Protein AF-A0A416Z8S8-F1 (afdb_monomer_lite)

pLDDT: mean 84.23, std 13.94, range [37.97, 94.44]

Secondary structure (DSSP, 8-state):
------TTS-HHHHHHHHHHHTS---HHHHHHHTT--HHHHHHHHHHHHHHHHHHHHHHHHHSS--

Radius of gyration: 13.36 Å; chains: 1; bounding box: 33×18×38 Å

Sequence (66 aa):
MHIYLPAGLSEQDKELILLRVDKGLSFDEIAEYYGITNVACRKRLSRAIQKCRTLLEKESQSGAEK

Structure (mmCIF, N/CA/C/O backbone):
data_AF-A0A416Z8S8-F1
#
_entry.id   AF-A0A416Z8S8-F1
#
loop_
_atom_site.group_PDB
_atom_site.id
_atom_site.type_symbol
_atom_site.label_atom_id
_atom_site.label_alt_id
_atom_site.label_comp_id
_atom_site.label_asym_id
_atom_site.label_entity_id
_atom_site.label_seq_id
_atom_site.pdbx_PDB_ins_code
_atom_site.Cartn_x
_atom_site.Cartn_y
_atom_site.Cartn_z
_atom_site.occupancy
_atom_site.B_iso_or_equiv
_atom_site.auth_seq_id
_atom_site.auth_comp_id
_atom_site.auth_asym_id
_atom_site.auth_atom_id
_atom_site.pdbx_PDB_model_num
ATOM 1 N N . MET A 1 1 ? -15.633 -10.966 -0.872 1.00 51.09 1 MET A N 1
ATOM 2 C CA . MET A 1 1 ? -14.980 -10.870 0.452 1.00 51.09 1 MET A CA 1
ATOM 3 C C . MET A 1 1 ? -14.819 -9.380 0.728 1.00 51.09 1 MET A C 1
ATOM 5 O O . MET A 1 1 ? -14.128 -8.732 -0.040 1.00 51.09 1 MET A O 1
ATOM 9 N N . HIS A 1 2 ? -15.550 -8.791 1.681 1.00 59.56 2 HIS A N 1
ATOM 10 C CA . HIS A 1 2 ? -15.460 -7.343 1.927 1.00 59.56 2 HIS A CA 1
ATOM 11 C C . HIS A 1 2 ? -14.166 -7.044 2.691 1.00 59.56 2 HIS A C 1
ATOM 13 O O . HIS A 1 2 ? -14.029 -7.429 3.850 1.00 59.56 2 HIS A O 1
ATOM 19 N N . ILE A 1 3 ? -13.206 -6.395 2.035 1.00 68.12 3 ILE A N 1
ATOM 20 C CA . ILE A 1 3 ? -11.970 -5.941 2.674 1.00 68.12 3 ILE A CA 1
ATOM 21 C C . ILE A 1 3 ? -12.287 -4.623 3.382 1.00 68.12 3 ILE A C 1
ATOM 23 O O . ILE A 1 3 ? -12.558 -3.614 2.732 1.00 68.12 3 ILE A O 1
ATOM 27 N N . TYR A 1 4 ? -12.290 -4.638 4.714 1.00 71.69 4 TYR A N 1
ATOM 28 C CA . TYR A 1 4 ? -12.483 -3.432 5.514 1.00 71.69 4 TYR A CA 1
ATOM 29 C C . TYR A 1 4 ? -11.128 -2.761 5.755 1.00 71.69 4 TYR A C 1
ATOM 31 O O . TYR A 1 4 ? -10.245 -3.345 6.383 1.00 71.69 4 TYR A O 1
ATOM 39 N N . LEU A 1 5 ? -10.952 -1.549 5.222 1.00 83.50 5 LEU A N 1
ATOM 40 C CA . LEU A 1 5 ? -9.751 -0.738 5.422 1.00 83.50 5 LEU A CA 1
ATOM 41 C C . LEU A 1 5 ? -10.076 0.449 6.335 1.00 83.50 5 LEU A C 1
ATOM 43 O O . LEU A 1 5 ? -11.094 1.110 6.116 1.00 83.50 5 LEU A O 1
ATOM 47 N N . PRO A 1 6 ? -9.207 0.762 7.310 1.00 85.25 6 PRO A N 1
ATOM 48 C CA . PRO A 1 6 ? -9.432 1.849 8.250 1.00 85.25 6 PRO A CA 1
ATOM 49 C C . PRO A 1 6 ? -9.497 3.193 7.517 1.00 85.25 6 PRO A C 1
ATOM 51 O O . PRO A 1 6 ? -8.760 3.441 6.551 1.00 85.25 6 PRO A O 1
ATOM 54 N N . ALA A 1 7 ? -10.361 4.096 7.984 1.00 80.44 7 ALA A N 1
ATOM 55 C CA . ALA A 1 7 ? -10.590 5.381 7.321 1.00 80.44 7 ALA A CA 1
ATOM 56 C C . ALA A 1 7 ? -9.314 6.241 7.246 1.00 80.44 7 ALA A C 1
ATOM 58 O O . ALA A 1 7 ? -9.095 6.920 6.243 1.00 80.44 7 ALA A O 1
ATOM 59 N N . GLY A 1 8 ? -8.436 6.136 8.251 1.00 84.56 8 GLY A N 1
ATOM 60 C CA . GLY A 1 8 ? -7.169 6.875 8.343 1.00 84.56 8 GLY A CA 1
ATOM 61 C C . GLY A 1 8 ? -6.062 6.434 7.373 1.00 84.56 8 GLY A C 1
ATOM 62 O O . GLY A 1 8 ? -4.964 7.000 7.399 1.00 84.56 8 GLY A O 1
ATOM 63 N N . LEU A 1 9 ? -6.302 5.418 6.539 1.00 87.88 9 LEU A N 1
ATOM 64 C CA . LEU A 1 9 ? -5.372 5.028 5.482 1.00 87.88 9 LEU A CA 1
ATOM 65 C C . LEU A 1 9 ? -5.513 5.967 4.275 1.00 87.88 9 LEU A C 1
ATOM 67 O O . LEU A 1 9 ? -6.630 6.289 3.861 1.00 87.88 9 LEU A O 1
ATOM 71 N N . SER A 1 10 ? -4.387 6.380 3.690 1.00 89.06 10 SER A N 1
ATOM 72 C CA . SER A 1 10 ? -4.390 7.191 2.468 1.00 89.06 10 SER A CA 1
ATOM 73 C C . SER A 1 10 ? -4.952 6.391 1.292 1.00 89.06 10 SER A C 1
ATOM 75 O O . SER A 1 10 ? -4.782 5.176 1.236 1.00 89.06 10 SER A O 1
ATOM 77 N N . GLU A 1 11 ? -5.577 7.063 0.326 1.00 87.81 11 GLU A N 1
ATOM 78 C CA . GLU A 1 11 ? -6.195 6.408 -0.839 1.00 87.81 11 GLU A CA 1
ATOM 79 C C . GLU A 1 11 ? -5.199 5.548 -1.626 1.00 87.81 11 GLU A C 1
ATOM 81 O O . GLU A 1 11 ? -5.518 4.418 -1.977 1.00 87.81 11 GLU A O 1
ATOM 86 N N . GLN A 1 12 ? -3.956 6.016 -1.782 1.00 88.00 12 GLN A N 1
ATOM 87 C CA . GLN A 1 12 ? -2.882 5.235 -2.408 1.00 88.00 12 GLN A CA 1
ATOM 88 C C . GLN A 1 12 ? -2.556 3.944 -1.642 1.00 88.00 12 GLN A C 1
ATOM 90 O O . GLN A 1 12 ? -2.340 2.903 -2.252 1.00 88.00 12 GLN A O 1
ATOM 95 N N . ASP A 1 13 ? -2.527 3.993 -0.307 1.00 90.00 13 ASP A N 1
ATOM 96 C CA . ASP A 1 13 ? -2.266 2.810 0.520 1.00 90.00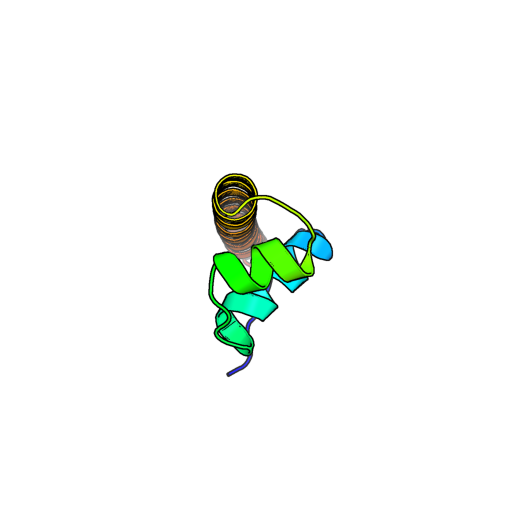 13 ASP A CA 1
ATOM 97 C C . ASP A 1 13 ? -3.446 1.829 0.449 1.00 90.00 13 ASP A C 1
ATOM 99 O O . ASP A 1 13 ? -3.242 0.614 0.417 1.00 90.00 13 ASP A O 1
ATOM 103 N N . LYS A 1 14 ? -4.683 2.349 0.401 1.00 90.06 14 LYS A N 1
ATOM 104 C CA . LYS A 1 14 ? -5.897 1.536 0.245 1.00 90.06 14 LYS A CA 1
ATOM 105 C C . LYS A 1 14 ? -5.902 0.823 -1.097 1.00 90.06 14 LYS A C 1
ATOM 107 O O . LYS A 1 14 ? -6.087 -0.390 -1.134 1.00 90.06 14 LYS A O 1
ATOM 112 N N . GLU A 1 15 ? -5.659 1.561 -2.173 1.00 91.38 15 GLU A N 1
ATOM 113 C CA . GLU A 1 15 ? -5.590 1.014 -3.523 1.00 91.38 15 GLU A CA 1
ATOM 114 C C . GLU A 1 15 ? -4.503 -0.059 -3.625 1.00 91.38 15 GLU A C 1
ATOM 116 O O . GLU A 1 15 ? -4.777 -1.159 -4.092 1.00 91.38 15 GLU A O 1
ATOM 121 N N . LEU A 1 16 ? -3.309 0.200 -3.086 1.00 91.06 16 LEU A N 1
ATOM 122 C CA . LEU A 1 16 ? -2.209 -0.763 -3.072 1.00 91.06 16 LEU A CA 1
ATOM 123 C C . LEU A 1 16 ? -2.589 -2.087 -2.386 1.00 91.06 16 LEU A C 1
ATOM 125 O O . LEU A 1 16 ? -2.264 -3.167 -2.884 1.00 91.06 16 LEU A O 1
ATOM 129 N N . ILE A 1 17 ? -3.281 -2.017 -1.244 1.00 90.25 17 ILE A N 1
ATOM 130 C CA . ILE A 1 17 ? -3.751 -3.210 -0.529 1.00 90.25 17 ILE A CA 1
ATOM 131 C C . ILE A 1 17 ? -4.862 -3.910 -1.319 1.00 90.25 17 ILE A C 1
ATOM 133 O O . ILE A 1 17 ? -4.839 -5.134 -1.424 1.00 90.25 17 ILE A O 1
ATOM 137 N N . LEU A 1 18 ? -5.797 -3.166 -1.914 1.00 90.19 18 LEU A N 1
ATOM 138 C CA . LEU A 1 18 ? -6.863 -3.730 -2.746 1.00 90.19 18 LEU A CA 1
ATOM 139 C C . LEU A 1 18 ? -6.294 -4.440 -3.978 1.00 90.19 18 LEU A C 1
ATOM 141 O O . LEU A 1 18 ? -6.641 -5.584 -4.230 1.00 90.19 18 LEU A O 1
ATOM 145 N N . LEU A 1 19 ? -5.344 -3.847 -4.698 1.00 91.00 19 LEU A N 1
ATOM 146 C CA . LEU A 1 19 ? -4.688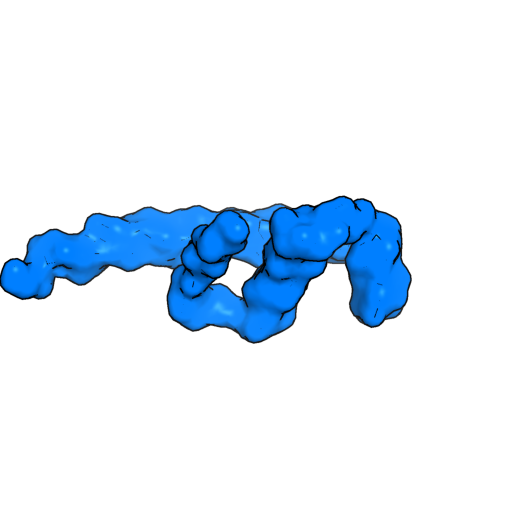 -4.500 -5.836 1.00 91.00 19 LEU A CA 1
ATOM 147 C C . LEU A 1 19 ? -4.066 -5.849 -5.440 1.00 91.00 19 LEU A C 1
ATOM 149 O O . LEU A 1 19 ? -4.135 -6.816 -6.199 1.00 91.00 19 LEU A O 1
ATOM 153 N N . ARG A 1 20 ? -3.514 -5.948 -4.226 1.00 90.06 20 ARG A N 1
ATOM 154 C CA . ARG A 1 20 ? -2.921 -7.193 -3.733 1.00 90.06 20 ARG A CA 1
ATOM 155 C C . ARG A 1 20 ? -3.952 -8.210 -3.241 1.00 90.06 20 ARG A C 1
ATOM 157 O O . ARG A 1 20 ? -3.779 -9.398 -3.495 1.00 90.06 20 ARG A O 1
ATOM 164 N N . VAL A 1 21 ? -4.960 -7.772 -2.489 1.00 86.50 21 VAL A N 1
ATOM 165 C CA . VAL A 1 21 ? -5.897 -8.657 -1.773 1.00 86.50 21 VAL A CA 1
ATOM 166 C C . VAL A 1 21 ? -7.158 -8.939 -2.591 1.00 86.50 21 VAL A C 1
ATOM 168 O O . VAL A 1 21 ? -7.636 -10.067 -2.583 1.00 86.50 21 VAL A O 1
ATOM 171 N N . ASP A 1 22 ? -7.677 -7.941 -3.304 1.00 87.19 22 ASP A N 1
ATOM 172 C CA . ASP A 1 22 ? -8.863 -8.051 -4.161 1.00 87.19 22 ASP A CA 1
ATOM 173 C C . ASP A 1 22 ? -8.502 -8.628 -5.535 1.00 87.19 22 ASP A C 1
ATOM 175 O O . ASP A 1 22 ? -9.029 -9.664 -5.932 1.00 87.19 22 ASP A O 1
ATOM 179 N N . LYS A 1 23 ? -7.532 -8.016 -6.230 1.00 87.75 23 LYS A N 1
ATOM 180 C CA . LYS A 1 23 ? -7.118 -8.471 -7.570 1.00 87.75 23 LYS A CA 1
ATOM 181 C C . LYS A 1 23 ? -6.068 -9.583 -7.563 1.00 87.75 23 LYS A C 1
ATOM 183 O O . LYS A 1 23 ? -5.812 -10.172 -8.607 1.00 87.75 23 LYS A O 1
ATOM 188 N N . GLY A 1 24 ? -5.436 -9.865 -6.423 1.00 89.44 24 GLY A N 1
ATOM 189 C CA . GLY A 1 24 ? -4.415 -10.913 -6.317 1.00 89.44 24 GLY A CA 1
ATOM 190 C C . GLY A 1 24 ? -3.090 -10.605 -7.028 1.00 89.44 24 GLY A C 1
ATOM 191 O O . GLY A 1 24 ? -2.264 -11.508 -7.166 1.00 89.44 24 GLY A O 1
ATOM 192 N N . LEU A 1 25 ? -2.860 -9.354 -7.448 1.00 92.19 25 LEU A N 1
ATOM 193 C CA . LEU A 1 25 ? -1.699 -8.961 -8.255 1.00 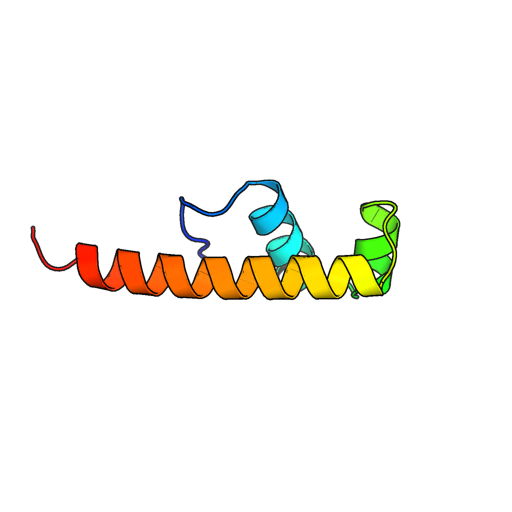92.19 25 LEU A CA 1
ATOM 194 C C . LEU A 1 25 ? -0.377 -9.224 -7.534 1.00 92.19 25 LEU A C 1
ATOM 196 O O . LEU A 1 25 ? -0.271 -9.123 -6.303 1.00 92.19 25 LEU A O 1
ATOM 200 N N . SER A 1 26 ? 0.657 -9.541 -8.305 1.00 92.69 26 SER A N 1
ATOM 201 C CA . SER A 1 26 ? 2.010 -9.730 -7.785 1.00 92.69 26 SER A CA 1
ATOM 202 C C . SER A 1 26 ? 2.696 -8.396 -7.483 1.00 92.69 26 SER A C 1
ATOM 204 O O . SER A 1 26 ? 2.339 -7.353 -8.020 1.00 92.69 26 SER A O 1
ATOM 206 N N . PHE A 1 27 ? 3.741 -8.417 -6.646 1.00 90.38 27 PHE A N 1
ATOM 207 C CA . PHE A 1 27 ? 4.544 -7.215 -6.364 1.00 90.38 27 PHE A CA 1
ATOM 208 C C . PHE A 1 27 ? 5.118 -6.566 -7.624 1.00 90.38 27 PHE A C 1
ATOM 210 O O . PHE A 1 27 ? 5.340 -5.362 -7.623 1.00 90.38 27 PHE A O 1
ATOM 217 N N . ASP A 1 28 ? 5.385 -7.370 -8.652 1.00 92.44 28 ASP A N 1
ATOM 218 C CA . ASP A 1 28 ? 5.926 -6.904 -9.923 1.00 92.44 28 ASP A CA 1
ATOM 219 C C . ASP A 1 28 ? 4.871 -6.163 -10.743 1.00 92.44 28 ASP A C 1
ATOM 221 O O . ASP A 1 28 ? 5.066 -4.999 -11.059 1.00 92.44 28 ASP A O 1
ATOM 225 N N . GLU A 1 29 ? 3.694 -6.765 -10.927 1.00 93.75 29 GLU A N 1
ATOM 226 C CA . GLU A 1 29 ? 2.572 -6.136 -11.636 1.00 93.75 29 GLU A CA 1
ATOM 227 C C . GLU A 1 29 ? 2.126 -4.832 -10.967 1.00 93.75 29 GLU A C 1
ATOM 229 O O . GLU A 1 29 ? 1.833 -3.840 -11.629 1.00 93.75 29 GLU A O 1
ATOM 234 N N . ILE A 1 30 ? 2.106 -4.806 -9.631 1.00 92.38 30 ILE A N 1
ATOM 235 C CA . ILE A 1 30 ? 1.803 -3.589 -8.873 1.00 92.38 30 ILE A CA 1
ATOM 236 C C . ILE A 1 30 ? 2.919 -2.552 -9.068 1.00 92.38 30 ILE A C 1
ATOM 238 O O . ILE A 1 30 ? 2.642 -1.363 -9.219 1.00 92.38 30 ILE A O 1
ATOM 242 N N . ALA A 1 31 ? 4.183 -2.976 -9.068 1.00 93.44 31 ALA A N 1
ATOM 243 C CA . ALA A 1 31 ? 5.307 -2.079 -9.297 1.00 93.44 31 ALA A CA 1
ATOM 244 C C . ALA A 1 31 ? 5.260 -1.464 -10.706 1.00 93.44 31 ALA A C 1
ATOM 246 O O . ALA A 1 31 ? 5.402 -0.248 -10.821 1.00 93.44 31 ALA A O 1
ATOM 247 N N . GLU A 1 32 ? 4.970 -2.261 -11.736 1.00 94.06 32 GLU A N 1
ATOM 248 C CA . GLU A 1 32 ? 4.760 -1.794 -13.109 1.00 94.06 32 GLU A CA 1
ATOM 249 C C . GLU A 1 32 ? 3.570 -0.837 -13.211 1.00 94.06 32 GLU A C 1
ATOM 251 O O . GLU A 1 32 ? 3.709 0.245 -13.778 1.00 94.06 32 GLU A O 1
ATOM 256 N N . TYR A 1 33 ? 2.436 -1.170 -12.586 1.00 91.12 33 TYR A N 1
ATOM 257 C CA . TYR A 1 33 ? 1.239 -0.321 -12.568 1.00 91.12 33 TYR A CA 1
ATOM 258 C C . TYR A 1 33 ? 1.517 1.080 -12.004 1.00 91.12 33 TYR A C 1
ATOM 260 O O . TYR A 1 33 ? 1.040 2.080 -12.537 1.00 91.12 33 TYR A O 1
ATOM 268 N N . TYR A 1 34 ? 2.322 1.167 -10.941 1.00 90.25 34 TYR A N 1
ATOM 269 C CA . TYR A 1 34 ? 2.718 2.442 -10.335 1.00 90.25 34 TYR A CA 1
ATOM 270 C C . TYR A 1 34 ? 3.976 3.068 -10.959 1.00 90.25 34 TYR A C 1
ATOM 272 O O . TYR A 1 34 ? 4.368 4.159 -10.538 1.00 90.25 34 TYR A O 1
ATOM 280 N N . GLY A 1 35 ? 4.642 2.398 -11.904 1.00 93.38 35 GLY A N 1
ATOM 281 C CA . GLY A 1 35 ? 5.922 2.843 -12.463 1.00 93.38 35 GLY A CA 1
ATOM 282 C C . GLY A 1 35 ? 7.050 2.933 -11.425 1.00 93.38 35 GLY A C 1
ATOM 283 O O . GLY A 1 35 ? 7.899 3.821 -11.497 1.00 93.38 35 GLY A O 1
ATOM 284 N N . ILE A 1 36 ? 7.045 2.054 -10.419 1.00 93.00 36 ILE A N 1
ATOM 285 C CA . ILE A 1 36 ? 8.055 1.989 -9.352 1.00 93.00 36 ILE A CA 1
ATOM 286 C C . ILE A 1 36 ? 8.842 0.677 -9.414 1.00 93.00 36 ILE A C 1
ATOM 288 O O . ILE A 1 36 ? 8.491 -0.252 -10.127 1.00 93.00 36 ILE A O 1
ATOM 292 N N . THR A 1 37 ? 9.913 0.563 -8.629 1.00 94.44 37 THR A N 1
ATOM 293 C CA . THR A 1 37 ? 10.655 -0.701 -8.515 1.00 94.44 37 THR A CA 1
ATOM 294 C C . THR A 1 37 ? 9.948 -1.691 -7.584 1.00 94.44 37 THR A C 1
ATOM 296 O O . THR A 1 37 ? 9.305 -1.294 -6.607 1.00 94.44 37 THR A O 1
ATOM 299 N N . ASN A 1 38 ? 10.147 -2.995 -7.808 1.00 92.88 38 ASN A N 1
ATOM 300 C CA . ASN A 1 38 ? 9.623 -4.066 -6.943 1.00 92.88 38 ASN A CA 1
ATOM 301 C C . ASN A 1 38 ? 9.993 -3.845 -5.459 1.00 92.88 38 ASN A C 1
ATOM 303 O O . ASN A 1 38 ? 9.173 -4.004 -4.552 1.00 92.88 38 ASN A O 1
ATOM 307 N N . VAL A 1 39 ? 11.221 -3.376 -5.203 1.00 93.44 39 VAL A N 1
ATOM 308 C CA . VAL A 1 39 ? 11.711 -3.038 -3.857 1.00 93.44 39 VAL A CA 1
ATOM 309 C C . VAL A 1 39 ? 10.914 -1.885 -3.237 1.00 93.44 39 VAL A C 1
ATOM 311 O O . VAL A 1 39 ? 10.535 -1.958 -2.064 1.00 93.44 39 VAL A O 1
ATOM 314 N N . ALA A 1 40 ? 10.634 -0.830 -4.008 1.00 92.50 40 ALA A N 1
ATOM 315 C CA . ALA A 1 40 ? 9.807 0.284 -3.553 1.00 92.50 40 ALA A CA 1
ATOM 316 C C . ALA A 1 40 ? 8.369 -0.172 -3.272 1.00 92.50 40 ALA A C 1
ATOM 318 O O . ALA A 1 40 ? 7.824 0.187 -2.228 1.00 92.50 40 ALA A O 1
ATOM 319 N N . CYS A 1 41 ? 7.797 -1.024 -4.131 1.00 93.88 41 CYS A N 1
ATOM 320 C CA . CYS A 1 41 ? 6.471 -1.608 -3.936 1.00 93.88 41 CYS A CA 1
ATOM 321 C C . CYS A 1 41 ? 6.386 -2.396 -2.623 1.00 93.88 41 CYS A C 1
ATOM 323 O O . CYS A 1 41 ? 5.493 -2.152 -1.812 1.00 93.88 41 CYS A O 1
ATOM 325 N N . ARG A 1 42 ? 7.351 -3.286 -2.351 1.00 91.94 42 ARG A N 1
ATOM 326 C CA . ARG A 1 42 ? 7.407 -4.054 -1.093 1.00 91.94 42 ARG A CA 1
ATOM 327 C C . ARG A 1 42 ? 7.482 -3.147 0.134 1.00 91.94 42 ARG A C 1
ATOM 329 O O . ARG A 1 42 ? 6.762 -3.372 1.106 1.00 91.94 42 ARG A O 1
ATOM 336 N N . LYS A 1 43 ? 8.323 -2.105 0.095 1.00 94.06 43 LYS A N 1
ATOM 337 C CA . LYS A 1 43 ? 8.428 -1.127 1.192 1.00 94.06 43 LYS A CA 1
ATOM 338 C C . LYS A 1 43 ? 7.123 -0.358 1.398 1.00 94.06 43 LYS A C 1
ATOM 340 O O . LYS A 1 43 ? 6.712 -0.185 2.544 1.00 94.06 43 LYS A O 1
ATOM 345 N N . ARG A 1 44 ? 6.479 0.090 0.316 1.00 92.12 44 ARG A N 1
ATOM 346 C CA . ARG A 1 44 ? 5.182 0.781 0.368 1.00 92.12 44 ARG A CA 1
ATOM 347 C C . ARG A 1 44 ? 4.105 -0.119 0.963 1.00 92.12 44 ARG A C 1
ATOM 349 O O . ARG A 1 44 ? 3.467 0.286 1.926 1.00 92.12 44 ARG A O 1
ATOM 356 N N . LEU A 1 45 ? 3.981 -1.354 0.475 1.00 91.00 45 LEU A N 1
ATOM 357 C CA . LEU A 1 45 ? 2.969 -2.296 0.956 1.00 91.00 45 LEU A CA 1
ATOM 358 C C . LEU A 1 45 ? 3.180 -2.644 2.430 1.00 91.00 45 LEU A C 1
ATOM 360 O O . LEU A 1 45 ? 2.230 -2.624 3.203 1.00 91.00 45 LEU A O 1
ATOM 364 N N . SER A 1 46 ? 4.424 -2.895 2.841 1.00 92.06 46 SER A N 1
ATOM 365 C CA . SER A 1 46 ? 4.747 -3.162 4.245 1.00 92.06 46 SER A CA 1
ATOM 366 C C . SER A 1 46 ? 4.324 -2.002 5.156 1.00 92.06 46 SER A C 1
ATOM 368 O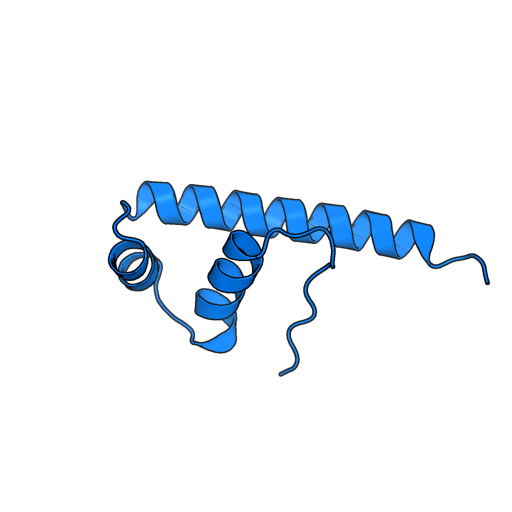 O . SER A 1 46 ? 3.650 -2.213 6.164 1.00 92.06 46 SER A O 1
ATOM 370 N N . ARG A 1 47 ? 4.620 -0.757 4.756 1.00 92.50 47 ARG A N 1
ATOM 371 C CA . ARG A 1 47 ? 4.187 0.443 5.490 1.00 92.50 47 ARG A CA 1
ATOM 372 C C . ARG A 1 47 ? 2.667 0.599 5.510 1.00 92.50 47 ARG A C 1
ATOM 374 O O . ARG A 1 47 ? 2.123 0.901 6.567 1.00 92.50 47 ARG A O 1
ATOM 381 N N . ALA A 1 48 ? 1.998 0.373 4.381 1.00 91.56 48 ALA A N 1
ATOM 382 C CA . ALA A 1 48 ? 0.544 0.446 4.269 1.00 91.56 48 ALA A CA 1
ATOM 383 C C . ALA A 1 48 ? -0.139 -0.575 5.193 1.00 91.56 48 ALA A C 1
ATOM 385 O O . ALA A 1 48 ? -1.037 -0.211 5.949 1.00 91.56 48 ALA A O 1
ATOM 386 N N . ILE A 1 49 ? 0.338 -1.825 5.211 1.00 89.94 49 ILE A N 1
ATOM 387 C CA . ILE A 1 49 ? -0.162 -2.884 6.100 1.00 89.94 49 ILE A CA 1
ATOM 388 C C . ILE A 1 49 ? 0.098 -2.533 7.566 1.00 89.94 49 ILE A C 1
ATOM 390 O O . ILE A 1 49 ? -0.806 -2.650 8.390 1.00 89.94 49 ILE A O 1
ATOM 394 N N . GLN A 1 50 ? 1.306 -2.073 7.905 1.00 91.56 50 GLN A N 1
ATOM 395 C CA . GLN A 1 50 ? 1.634 -1.681 9.275 1.00 91.56 50 GLN A CA 1
ATOM 396 C C . GLN A 1 50 ? 0.736 -0.533 9.750 1.00 91.56 50 GLN A C 1
ATOM 398 O O . GLN A 1 50 ? 0.172 -0.603 10.838 1.00 91.56 50 GLN A O 1
ATOM 403 N N . LYS A 1 51 ? 0.545 0.494 8.915 1.00 90.88 51 LYS A N 1
ATOM 404 C CA . LYS A 1 51 ? -0.343 1.623 9.208 1.00 90.88 51 LYS A CA 1
ATOM 405 C C . LYS A 1 51 ? -1.796 1.170 9.342 1.00 90.88 51 LYS A C 1
ATOM 407 O O . LYS A 1 51 ? -2.481 1.625 10.250 1.00 90.88 51 LYS A O 1
ATOM 412 N N . CYS A 1 52 ? -2.236 0.245 8.489 1.00 89.44 52 CYS A N 1
ATOM 413 C CA . CYS A 1 52 ? -3.564 -0.356 8.544 1.00 89.44 52 CYS A CA 1
ATOM 414 C C . CYS A 1 52 ? -3.787 -1.066 9.880 1.00 89.44 52 CYS A C 1
ATOM 416 O O . CYS A 1 52 ?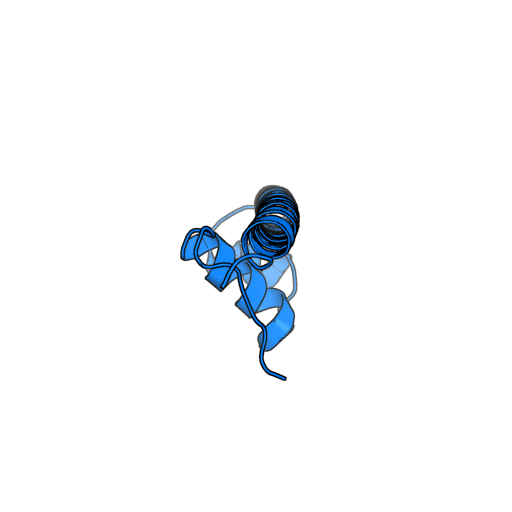 -4.741 -0.756 10.585 1.00 89.44 52 CYS A O 1
ATOM 418 N N . ARG A 1 53 ? -2.844 -1.918 10.291 1.00 88.75 53 ARG A N 1
ATOM 419 C CA . ARG A 1 53 ? -2.884 -2.602 11.586 1.00 88.75 53 ARG A CA 1
ATOM 420 C C . ARG A 1 53 ? -2.931 -1.616 12.755 1.00 88.75 53 ARG A C 1
ATOM 422 O O . ARG A 1 53 ? -3.822 -1.718 13.584 1.00 88.75 53 ARG A O 1
ATOM 429 N N . THR A 1 54 ? -2.042 -0.623 12.776 1.00 90.38 54 THR A N 1
ATOM 430 C CA . THR A 1 54 ? -2.010 0.388 13.845 1.00 90.38 54 THR A CA 1
ATOM 431 C C . THR A 1 54 ? -3.303 1.202 13.924 1.00 90.38 54 THR A C 1
ATOM 433 O O . THR A 1 54 ? -3.739 1.551 15.016 1.00 90.38 54 THR A O 1
ATOM 436 N N . LEU A 1 55 ? -3.914 1.538 12.786 1.00 89.25 55 LEU A N 1
ATOM 437 C CA . LEU A 1 55 ? -5.186 2.261 12.764 1.00 89.25 55 LEU A CA 1
ATOM 438 C C . LEU A 1 55 ? -6.341 1.385 13.242 1.00 89.25 55 LEU A C 1
ATOM 440 O O . LEU A 1 55 ? -7.125 1.857 14.051 1.00 89.25 55 LEU A O 1
ATOM 444 N N . LEU A 1 56 ? -6.400 0.122 12.816 1.00 86.69 56 LEU A N 1
ATOM 445 C CA . LEU A 1 56 ? -7.404 -0.831 13.291 1.00 86.69 56 LEU A CA 1
ATOM 446 C C . LEU A 1 56 ? -7.283 -1.068 14.801 1.00 86.69 56 LEU A C 1
ATOM 448 O O . LEU A 1 56 ? -8.292 -1.085 15.494 1.00 86.69 56 LEU A O 1
ATOM 452 N N . GLU A 1 57 ? -6.062 -1.191 15.329 1.00 87.19 57 GLU A N 1
ATOM 453 C CA . GLU A 1 57 ? -5.820 -1.303 16.774 1.00 87.19 57 GLU A CA 1
ATOM 454 C C . GLU A 1 57 ? -6.315 -0.055 17.522 1.00 87.19 57 GLU A C 1
ATOM 456 O O . GLU A 1 57 ? -6.979 -0.177 18.549 1.00 87.19 57 GLU A O 1
ATOM 461 N N . LYS A 1 58 ? -6.071 1.143 16.976 1.00 84.69 58 LYS A N 1
ATOM 462 C CA . LYS A 1 58 ? -6.585 2.402 17.539 1.00 84.69 58 LYS A CA 1
ATOM 463 C C . LYS A 1 58 ? -8.107 2.513 17.454 1.00 84.69 58 LYS A C 1
ATOM 465 O O . LYS A 1 58 ? -8.732 2.921 18.425 1.00 84.69 58 LYS A O 1
ATOM 470 N N . GLU A 1 59 ? -8.713 2.138 16.330 1.00 77.81 59 GLU A N 1
ATOM 471 C CA . GLU A 1 59 ? -10.171 2.129 16.161 1.00 77.81 59 GLU A CA 1
ATOM 472 C C . GLU A 1 59 ? -10.830 1.127 17.117 1.00 77.81 59 GLU A C 1
ATOM 474 O O . GLU A 1 59 ? -11.843 1.449 17.733 1.00 77.81 59 GLU A O 1
ATOM 479 N N . SER A 1 60 ? -10.215 -0.041 17.328 1.00 68.88 60 SER A N 1
ATOM 480 C CA . SER A 1 60 ? -10.704 -1.038 18.286 1.00 68.88 60 SER A CA 1
ATOM 481 C C . SER A 1 60 ? -10.611 -0.560 19.740 1.00 68.88 60 SER A C 1
ATOM 483 O O . SER A 1 60 ? -11.380 -1.029 20.574 1.00 68.88 60 SER A O 1
ATOM 485 N N . GLN A 1 61 ? -9.714 0.383 20.050 1.00 60.41 61 GLN A N 1
ATOM 486 C CA . GLN A 1 61 ? -9.626 1.034 21.363 1.00 60.41 61 GLN A CA 1
ATOM 487 C C . GLN A 1 61 ? -10.524 2.277 21.498 1.00 60.41 61 GLN A C 1
ATOM 489 O O . GLN A 1 61 ? -10.864 2.644 22.616 1.00 60.41 61 GLN A O 1
ATOM 494 N N . SER A 1 62 ? -10.958 2.895 20.394 1.00 53.75 62 SER A N 1
ATOM 495 C CA . SER A 1 62 ? -11.919 4.016 20.391 1.00 53.75 62 SER A CA 1
ATOM 496 C C . SER A 1 62 ? -13.384 3.592 20.206 1.00 53.75 62 SER A C 1
ATOM 498 O O . SER A 1 62 ? -14.267 4.444 20.224 1.00 53.75 62 SER A O 1
ATOM 500 N N . GLY A 1 63 ? -13.662 2.296 20.029 1.00 48.22 63 GLY A N 1
ATOM 501 C CA . GLY A 1 63 ? -15.012 1.753 19.831 1.00 48.22 63 GLY A CA 1
ATOM 502 C C . GLY A 1 63 ? -15.749 1.310 21.101 1.00 48.22 63 GLY A C 1
ATOM 503 O O . GLY A 1 63 ? -16.879 0.841 20.995 1.00 48.22 63 GLY A O 1
ATOM 504 N N . ALA A 1 64 ? -15.145 1.436 22.284 1.00 43.41 64 ALA A N 1
ATOM 505 C CA . ALA A 1 64 ? -15.746 1.030 23.555 1.00 43.41 64 ALA A CA 1
ATOM 506 C C . ALA A 1 64 ? -16.307 2.225 24.340 1.00 43.41 64 ALA A C 1
ATOM 508 O O . ALA A 1 64 ? -16.002 2.354 25.511 1.00 43.41 64 ALA A O 1
ATOM 509 N N . GLU A 1 65 ? -17.090 3.102 23.709 1.00 46.38 65 GLU A N 1
ATOM 510 C CA . GLU A 1 65 ? -17.899 4.115 24.407 1.00 46.38 65 GLU A CA 1
ATOM 511 C C . GLU A 1 65 ? -18.972 4.660 23.447 1.00 46.38 65 GLU A C 1
ATOM 513 O O . GLU A 1 65 ? -18.782 5.666 22.761 1.00 46.38 65 GLU A O 1
ATOM 518 N N . LYS A 1 66 ? -20.104 3.957 23.364 1.00 37.97 66 LYS A N 1
ATOM 519 C CA . LYS A 1 66 ? -21.424 4.556 23.136 1.00 37.97 66 LYS A CA 1
ATOM 520 C C . LYS A 1 66 ? -22.455 3.811 23.964 1.00 37.97 66 LYS A C 1
ATOM 522 O O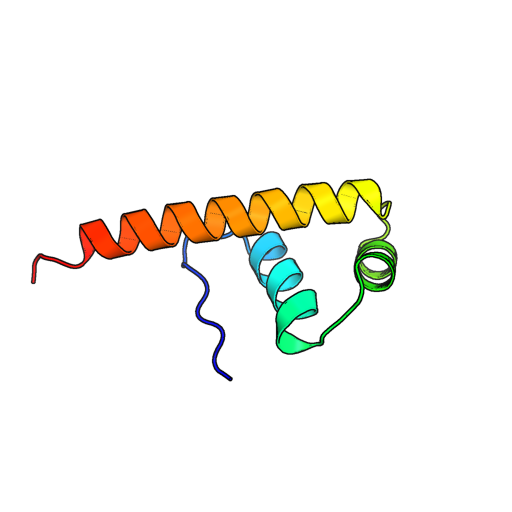 . LYS A 1 66 ? -22.387 2.562 23.969 1.00 37.97 66 LYS A O 1
#

Foldseek 3Di:
DDDDFFPPQDPVLVVLVCCCPVVVDDLCVSCVVVVHDSVVSVVSNVVSVVVRVVRVVVVVVVPPDD